Protein AF-A0A9C7PSS2-F1 (afdb_monomer)

Sequence (175 aa):
MEPSKLKVEELRKELRSRNLDTSGLKQVLVERLESALVEERKRDNVRVVHPDTSEFIDFHKQKDPQGENKVGDSIGRLPTEEELEALEEKRRKRAERFGVPYVPSKEFLEQKKLSRARRFGEELSEEPEESSKIEEKKRRRAERFGLSSKSLPDKVNKQVSQINQTLQTAKSLQK

Radius of gyration: 30.63 Å; Cα contacts (8 Å, |Δi|>4): 49; chains: 1; bounding box: 58×48×87 Å

Structure (mmCIF, N/CA/C/O backbone):
data_AF-A0A9C7PSS2-F1
#
_entry.id   AF-A0A9C7PSS2-F1
#
loop_
_atom_site.group_PDB
_atom_site.id
_atom_site.type_symbol
_atom_site.label_atom_id
_atom_site.label_alt_id
_atom_site.label_comp_id
_atom_site.label_asym_id
_atom_site.label_entity_id
_atom_site.label_seq_id
_atom_site.pdbx_PDB_ins_code
_atom_site.Cartn_x
_atom_site.Cartn_y
_atom_site.Cartn_z
_atom_site.occupancy
_atom_site.B_iso_or_equiv
_atom_site.auth_seq_id
_atom_site.auth_comp_id
_atom_site.auth_asym_id
_atom_site.auth_atom_id
_atom_site.pdbx_PDB_model_num
ATOM 1 N N . MET A 1 1 ? 9.833 -5.999 -34.347 1.00 78.94 1 MET A N 1
ATOM 2 C CA . MET A 1 1 ? 8.512 -5.416 -34.023 1.00 78.94 1 MET A CA 1
ATOM 3 C C . MET A 1 1 ? 8.730 -4.201 -33.139 1.00 78.94 1 MET A C 1
ATOM 5 O O . MET A 1 1 ? 9.547 -4.293 -32.233 1.00 78.94 1 MET A O 1
ATOM 9 N N . GLU A 1 2 ? 8.051 -3.088 -33.415 1.00 91.69 2 GLU A N 1
ATOM 10 C CA . GLU A 1 2 ? 8.115 -1.863 -32.602 1.00 91.69 2 GLU A CA 1
ATOM 11 C C . GLU A 1 2 ? 6.843 -1.738 -31.745 1.00 91.69 2 GLU A C 1
ATOM 13 O O . GLU A 1 2 ? 5.767 -1.493 -32.299 1.00 91.69 2 GLU A O 1
ATOM 18 N N . PRO A 1 3 ? 6.925 -1.908 -30.412 1.00 93.31 3 PRO A N 1
ATOM 19 C CA . PRO A 1 3 ? 5.751 -1.913 -29.533 1.00 93.31 3 PRO A CA 1
ATOM 20 C C . PRO A 1 3 ? 4.967 -0.596 -29.530 1.00 93.31 3 PRO A C 1
ATOM 22 O O . PRO A 1 3 ? 3.743 -0.602 -29.423 1.00 93.31 3 PRO A O 1
ATOM 25 N N . SER A 1 4 ? 5.638 0.538 -29.729 1.00 94.25 4 SER A N 1
ATOM 26 C CA . SER A 1 4 ? 5.017 1.870 -29.766 1.00 94.25 4 SER A CA 1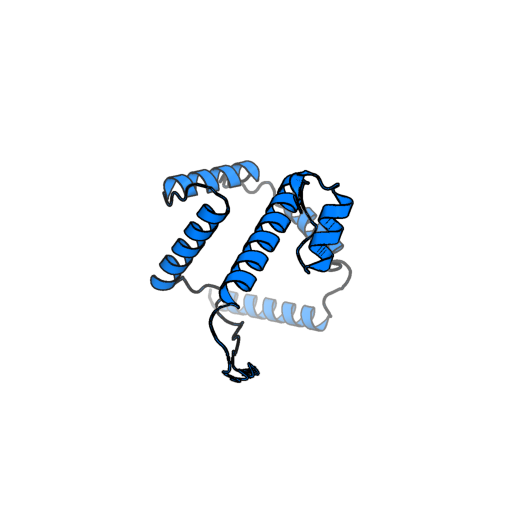
ATOM 27 C C . SER A 1 4 ? 3.932 2.034 -30.846 1.00 94.25 4 SER A C 1
ATOM 29 O O . SER A 1 4 ? 2.970 2.787 -30.649 1.00 94.25 4 SER A O 1
ATOM 31 N N . LYS A 1 5 ? 4.039 1.295 -31.959 1.00 96.25 5 LYS A N 1
ATOM 32 C CA . LYS A 1 5 ? 3.110 1.349 -33.102 1.00 96.25 5 LYS A CA 1
ATOM 33 C C . LYS A 1 5 ? 1.878 0.450 -32.944 1.00 96.25 5 LYS A C 1
ATOM 35 O O . LYS A 1 5 ? 0.911 0.628 -33.680 1.00 96.25 5 LYS A O 1
ATOM 40 N N . LEU A 1 6 ? 1.880 -0.471 -31.979 1.00 94.88 6 LEU A N 1
ATOM 41 C CA . LEU A 1 6 ? 0.790 -1.426 -31.769 1.00 94.88 6 LEU A CA 1
ATOM 42 C C . LEU A 1 6 ? -0.413 -0.789 -31.053 1.00 94.88 6 LEU A C 1
ATOM 44 O O . LEU A 1 6 ? -0.292 0.148 -30.244 1.00 94.88 6 LEU A O 1
ATOM 48 N N . LYS A 1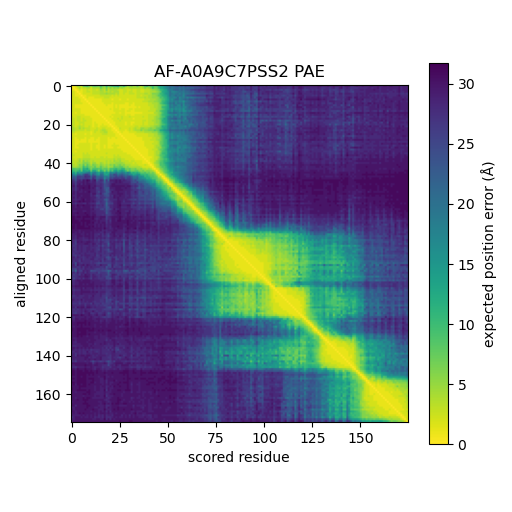 7 ? -1.608 -1.317 -31.336 1.00 96.81 7 LYS A N 1
ATOM 49 C CA . LYS A 1 7 ? -2.828 -0.977 -30.583 1.00 96.81 7 LYS A CA 1
ATOM 50 C C . LYS A 1 7 ? -2.799 -1.631 -29.201 1.00 96.81 7 LYS A C 1
ATOM 52 O O . LYS A 1 7 ? -2.119 -2.624 -28.976 1.00 96.81 7 LYS A O 1
ATOM 57 N N . VAL A 1 8 ? -3.574 -1.095 -28.255 1.00 96.75 8 VAL A N 1
ATOM 58 C CA . VAL A 1 8 ? -3.629 -1.616 -26.872 1.00 96.75 8 VAL A CA 1
ATOM 59 C C . VAL A 1 8 ? -4.020 -3.097 -26.833 1.00 96.75 8 VAL A C 1
ATOM 61 O O . VAL A 1 8 ? -3.481 -3.854 -26.031 1.00 96.75 8 VAL A O 1
ATOM 64 N N . GLU A 1 9 ? -4.923 -3.528 -27.709 1.00 97.06 9 GLU A N 1
ATOM 65 C CA . GLU A 1 9 ? -5.333 -4.933 -27.808 1.00 97.06 9 GLU A CA 1
ATOM 66 C C . GLU A 1 9 ? -4.191 -5.841 -28.277 1.00 97.06 9 GLU A C 1
ATOM 68 O O . GLU A 1 9 ? -3.961 -6.893 -27.683 1.00 97.06 9 GLU A O 1
ATOM 73 N N . GLU A 1 10 ? -3.430 -5.404 -29.282 1.00 97.25 10 GLU A N 1
ATOM 74 C CA . GLU A 1 10 ? -2.252 -6.109 -29.800 1.00 97.25 10 GLU A CA 1
ATOM 75 C C . GLU A 1 10 ? -1.142 -6.168 -28.748 1.00 97.25 10 GLU A C 1
ATOM 77 O O . GLU A 1 10 ? -0.583 -7.233 -28.504 1.00 97.25 10 GLU A O 1
ATOM 82 N N . LEU A 1 11 ? -0.891 -5.061 -28.041 1.00 97.81 11 LEU A N 1
ATOM 83 C CA . LEU A 1 11 ? 0.049 -5.014 -26.918 1.00 97.81 11 LEU A CA 1
ATOM 84 C C . LEU A 1 11 ? -0.323 -6.027 -25.832 1.00 97.81 11 LEU A C 1
ATOM 86 O O . LEU A 1 11 ? 0.525 -6.785 -25.368 1.00 97.81 11 LEU A O 1
ATOM 90 N N . ARG A 1 12 ? -1.602 -6.091 -25.443 1.00 97.88 12 ARG A N 1
ATOM 91 C CA . ARG A 1 12 ? -2.077 -7.075 -24.459 1.00 97.88 12 ARG A CA 1
ATOM 92 C C . ARG A 1 12 ? -1.974 -8.506 -24.977 1.00 97.88 12 ARG A C 1
ATOM 94 O O . ARG A 1 12 ? -1.671 -9.399 -24.191 1.00 97.88 12 ARG A O 1
ATOM 101 N N . LYS A 1 13 ? -2.223 -8.735 -26.267 1.00 97.88 13 LYS A N 1
ATOM 102 C CA . LYS A 1 13 ? -2.064 -10.050 -26.898 1.00 97.88 13 LYS A CA 1
ATOM 103 C C . LYS A 1 13 ? -0.607 -10.512 -26.829 1.00 97.88 13 LYS A C 1
ATOM 105 O O . LYS A 1 13 ? -0.356 -11.603 -26.335 1.00 97.88 13 LYS A O 1
ATOM 110 N N . GLU A 1 14 ? 0.337 -9.664 -27.231 1.00 96.50 14 GLU A N 1
ATOM 111 C CA . GLU A 1 14 ? 1.777 -9.959 -27.197 1.00 96.50 14 GLU A CA 1
ATOM 112 C C . GLU A 1 14 ? 2.307 -10.184 -25.773 1.00 96.50 14 GLU A C 1
ATOM 114 O O . GLU A 1 14 ? 3.142 -11.064 -25.554 1.00 96.50 14 GLU A O 1
ATOM 119 N N . LEU A 1 15 ? 1.799 -9.425 -24.797 1.00 97.50 15 LEU A N 1
ATOM 120 C CA . LEU A 1 15 ? 2.126 -9.610 -23.382 1.00 97.50 15 LEU A CA 1
ATOM 121 C C . LEU A 1 15 ? 1.544 -10.921 -22.827 1.00 97.50 15 LEU A C 1
ATOM 123 O O . LEU A 1 15 ? 2.264 -11.648 -22.149 1.00 97.50 15 LEU A O 1
ATOM 127 N N . ARG A 1 16 ? 0.296 -11.286 -23.168 1.00 97.56 16 ARG A N 1
ATOM 128 C CA . ARG A 1 16 ? -0.299 -12.588 -22.786 1.00 97.56 16 ARG A CA 1
ATOM 129 C C . ARG A 1 16 ? 0.473 -13.760 -23.364 1.00 97.56 16 ARG A C 1
ATOM 131 O O . ARG A 1 16 ? 0.753 -14.698 -22.629 1.00 97.56 16 ARG A O 1
ATOM 138 N N . SER A 1 17 ? 0.849 -13.691 -24.640 1.00 96.19 17 SER A N 1
ATOM 139 C CA . SER A 1 17 ? 1.647 -14.737 -25.293 1.00 96.19 17 SER A CA 1
ATOM 140 C C . SER A 1 17 ? 2.992 -14.966 -24.597 1.00 96.19 17 SER A C 1
ATOM 142 O O . SER A 1 17 ? 3.516 -16.074 -24.627 1.00 96.19 17 SER A O 1
ATOM 144 N N . ARG A 1 18 ? 3.535 -13.932 -23.939 1.00 95.12 18 ARG A N 1
ATOM 145 C CA . ARG A 1 18 ? 4.782 -13.982 -23.159 1.00 95.12 18 ARG A CA 1
ATOM 146 C C . ARG A 1 18 ? 4.569 -14.201 -21.659 1.00 95.12 18 ARG A C 1
ATOM 148 O O . ARG A 1 18 ? 5.529 -14.124 -20.900 1.00 95.12 18 ARG A O 1
ATOM 155 N N . ASN A 1 19 ? 3.335 -14.465 -21.223 1.00 96.75 19 ASN A N 1
ATOM 156 C CA . ASN A 1 19 ? 2.958 -14.604 -19.812 1.00 96.75 19 ASN A CA 1
ATOM 157 C C . ASN A 1 19 ? 3.315 -13.378 -18.947 1.00 96.75 19 ASN A C 1
ATOM 159 O O . ASN A 1 19 ? 3.653 -13.500 -17.771 1.00 96.75 19 ASN A O 1
ATOM 163 N N . LEU A 1 20 ? 3.238 -12.182 -19.531 1.00 96.12 20 LEU A N 1
ATOM 164 C CA . LEU A 1 20 ? 3.458 -10.908 -18.856 1.00 96.12 20 LEU A CA 1
ATOM 165 C C . LEU A 1 20 ? 2.122 -10.259 -18.484 1.00 96.12 20 LEU A C 1
ATOM 167 O O . LEU A 1 20 ? 1.100 -10.462 -19.144 1.00 96.12 20 LEU A O 1
ATOM 171 N N . ASP A 1 21 ? 2.132 -9.439 -17.433 1.00 97.31 21 ASP A N 1
ATOM 172 C CA . ASP A 1 21 ? 0.937 -8.716 -17.001 1.00 97.31 21 ASP A CA 1
ATOM 173 C C . ASP A 1 21 ? 0.383 -7.823 -18.133 1.00 97.31 21 ASP A C 1
ATOM 175 O O . ASP A 1 21 ? 1.133 -7.186 -18.877 1.00 97.31 21 ASP A O 1
ATOM 179 N N . THR A 1 22 ? -0.946 -7.759 -18.255 1.00 97.06 22 THR A N 1
ATOM 180 C CA . THR A 1 22 ? -1.670 -6.943 -19.253 1.00 97.06 22 THR A CA 1
ATOM 181 C C . THR A 1 22 ? -2.386 -5.736 -18.664 1.00 97.06 22 THR A C 1
ATOM 183 O O . THR A 1 22 ? -3.070 -5.000 -19.389 1.00 97.06 22 THR A O 1
ATOM 186 N N . SER A 1 23 ? -2.233 -5.519 -17.358 1.00 95.75 23 SER A N 1
ATOM 187 C CA . SER A 1 23 ? -2.759 -4.349 -16.673 1.00 95.75 23 SER A CA 1
ATOM 188 C C . SER A 1 23 ? -1.876 -3.112 -16.906 1.00 95.75 23 SER A C 1
ATOM 190 O O . SER A 1 23 ? -0.662 -3.218 -17.129 1.00 95.75 23 SER A O 1
ATOM 192 N N . GLY A 1 24 ? -2.503 -1.931 -16.881 1.00 95.06 24 GLY A N 1
ATOM 193 C CA . GLY A 1 24 ? -1.834 -0.634 -17.009 1.00 95.06 24 GLY A CA 1
ATOM 194 C C . GLY A 1 24 ? -2.250 0.203 -18.225 1.00 95.06 24 GLY A C 1
ATOM 195 O O . GLY A 1 24 ? -3.063 -0.208 -19.057 1.00 95.06 24 GLY A O 1
ATOM 196 N N . LEU A 1 25 ? -1.682 1.413 -18.290 1.00 96.88 25 LEU A N 1
ATOM 197 C CA . LEU A 1 25 ? -1.813 2.353 -19.410 1.00 96.88 25 LEU A CA 1
ATOM 198 C C . LEU A 1 25 ? -1.028 1.859 -20.636 1.00 96.88 25 LEU A C 1
ATOM 200 O O . LEU A 1 25 ? -0.088 1.080 -20.495 1.00 96.88 25 LEU A O 1
ATOM 204 N N . LYS A 1 26 ? -1.355 2.361 -21.839 1.00 96.44 26 LYS A N 1
ATOM 205 C CA . LYS A 1 26 ? -0.681 1.966 -23.096 1.00 96.44 26 LYS A CA 1
ATOM 206 C C . LYS A 1 26 ? 0.848 2.056 -22.993 1.00 96.44 26 LYS A C 1
ATOM 208 O O . LYS A 1 26 ? 1.523 1.133 -23.421 1.00 96.44 26 LYS A O 1
ATOM 213 N N . GLN A 1 27 ? 1.375 3.124 -22.393 1.00 96.75 27 GLN A N 1
ATOM 214 C CA . GLN A 1 27 ? 2.819 3.320 -22.211 1.00 96.75 27 GLN A CA 1
ATOM 215 C C . GLN A 1 27 ? 3.461 2.213 -21.366 1.00 96.75 27 GLN A C 1
ATOM 217 O O . GLN A 1 27 ? 4.481 1.666 -21.761 1.00 96.75 27 GLN A O 1
ATOM 222 N N . VAL A 1 28 ? 2.809 1.811 -20.272 1.00 97.50 28 VAL A N 1
ATOM 223 C CA . VAL A 1 28 ? 3.283 0.722 -19.402 1.00 97.50 28 VAL A CA 1
ATOM 224 C C . VAL A 1 28 ? 3.307 -0.612 -20.156 1.00 97.50 28 VAL A C 1
ATOM 226 O O . VAL A 1 28 ? 4.220 -1.413 -19.981 1.00 97.50 28 VAL A O 1
ATOM 229 N N . LEU A 1 29 ? 2.317 -0.859 -21.021 1.00 97.62 29 LEU A N 1
ATOM 230 C CA . LEU A 1 29 ? 2.280 -2.064 -21.857 1.00 97.62 29 LEU A CA 1
ATOM 231 C C . LEU A 1 29 ? 3.388 -2.062 -22.921 1.00 97.62 29 LEU A C 1
ATOM 233 O O . LEU A 1 29 ? 3.989 -3.105 -23.171 1.00 97.62 29 LEU A O 1
ATOM 237 N N . VAL A 1 30 ? 3.657 -0.901 -23.526 1.00 97.75 30 VAL A N 1
ATOM 238 C CA . VAL A 1 30 ? 4.744 -0.699 -24.497 1.00 97.75 30 VAL A CA 1
ATOM 239 C C . VAL A 1 30 ? 6.095 -0.973 -23.840 1.00 97.75 30 VAL A C 1
ATOM 241 O O . VAL A 1 30 ? 6.807 -1.856 -24.302 1.00 97.75 30 VAL A O 1
ATOM 244 N N . GLU A 1 31 ? 6.405 -0.310 -22.726 1.00 97.31 31 GLU A N 1
ATOM 245 C CA . GLU A 1 31 ? 7.677 -0.459 -22.003 1.00 97.31 31 GLU A CA 1
ATOM 246 C C . GLU A 1 31 ? 7.916 -1.906 -21.542 1.00 97.31 31 GLU A C 1
ATOM 248 O O . GLU A 1 31 ? 9.013 -2.454 -21.687 1.00 97.31 31 GLU A O 1
ATOM 253 N N . ARG A 1 32 ? 6.865 -2.565 -21.035 1.00 97.56 32 ARG A N 1
ATOM 254 C CA . ARG A 1 32 ? 6.925 -3.969 -20.612 1.00 97.56 32 ARG A CA 1
ATOM 255 C C . ARG A 1 32 ? 7.240 -4.902 -21.783 1.00 97.56 32 ARG A C 1
ATOM 257 O O . ARG A 1 32 ? 8.056 -5.809 -21.631 1.00 97.56 32 ARG A O 1
ATOM 264 N N . LEU A 1 33 ? 6.614 -4.683 -22.943 1.00 96.69 33 LEU A N 1
ATOM 265 C CA . LEU A 1 33 ? 6.876 -5.477 -24.144 1.00 96.69 33 LEU A CA 1
ATOM 266 C C . LEU A 1 33 ? 8.264 -5.178 -24.729 1.00 96.69 33 LEU A C 1
ATOM 268 O O . LEU A 1 33 ? 8.961 -6.101 -25.136 1.00 96.69 33 LEU A O 1
ATOM 272 N N . GLU A 1 34 ? 8.699 -3.918 -24.732 1.00 96.00 34 GLU A N 1
ATOM 273 C CA . GLU A 1 34 ? 10.044 -3.520 -25.172 1.00 96.00 34 GLU A CA 1
ATOM 274 C C . GLU 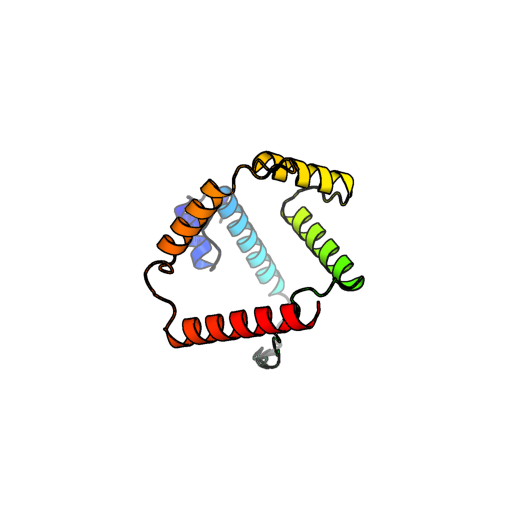A 1 34 ? 11.127 -4.180 -2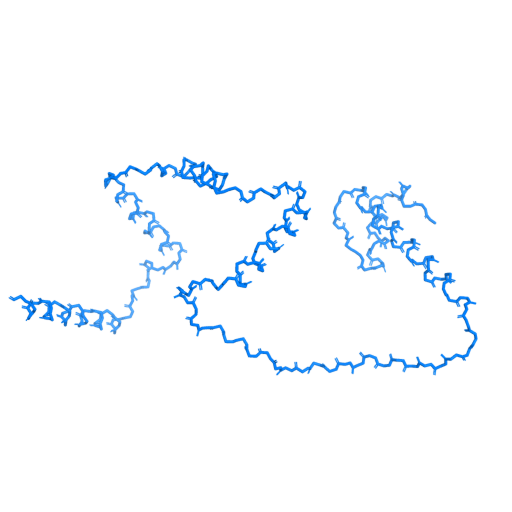4.326 1.00 96.00 34 GLU A C 1
ATOM 276 O O . GLU A 1 34 ? 12.043 -4.790 -24.877 1.00 96.00 34 GLU A O 1
ATOM 281 N N . SER A 1 35 ? 10.976 -4.135 -23.001 1.00 95.25 35 SER A N 1
ATOM 282 C CA . SER A 1 35 ? 11.889 -4.794 -22.066 1.00 95.25 35 SER A CA 1
ATOM 283 C C . SER A 1 35 ? 11.978 -6.294 -22.351 1.00 95.25 35 SER A C 1
ATOM 285 O O . SER A 1 35 ? 13.074 -6.838 -22.462 1.00 95.25 35 SER A O 1
ATOM 287 N N . ALA A 1 36 ? 10.839 -6.960 -22.568 1.00 94.94 36 ALA A N 1
ATOM 288 C CA . ALA A 1 36 ? 10.811 -8.380 -22.909 1.00 94.94 36 ALA A CA 1
ATOM 289 C C . ALA A 1 36 ? 11.539 -8.692 -24.231 1.00 94.94 36 ALA A C 1
ATOM 291 O O . ALA A 1 36 ? 12.352 -9.612 -24.276 1.00 94.94 36 ALA A O 1
ATOM 292 N N . LEU A 1 37 ? 11.319 -7.894 -25.282 1.00 93.44 37 LEU A N 1
ATOM 293 C CA . LEU A 1 37 ? 11.973 -8.059 -26.589 1.00 93.44 37 LEU A CA 1
ATOM 294 C C . LEU A 1 37 ? 13.480 -7.753 -26.558 1.00 93.44 37 LEU A C 1
ATOM 296 O O . LEU A 1 37 ? 14.245 -8.273 -27.375 1.00 93.44 37 LEU A O 1
ATOM 300 N N . VAL A 1 38 ? 13.922 -6.855 -25.675 1.00 92.56 38 VAL A N 1
ATOM 301 C CA . VAL A 1 38 ? 15.349 -6.581 -25.451 1.00 92.56 38 VAL A CA 1
ATOM 302 C C . VAL A 1 38 ? 16.004 -7.763 -24.742 1.00 92.56 38 VAL A C 1
ATOM 304 O O . VAL A 1 38 ? 17.067 -8.205 -25.170 1.00 92.56 38 VAL A O 1
ATOM 307 N N . GLU A 1 39 ? 15.364 -8.311 -23.710 1.00 89.62 39 GLU A N 1
ATOM 308 C CA . GLU A 1 39 ? 15.876 -9.483 -22.996 1.00 89.62 39 GLU A CA 1
ATOM 309 C C . GLU A 1 39 ? 15.883 -10.749 -23.867 1.00 89.62 39 GLU A C 1
ATOM 311 O O . GLU A 1 39 ? 16.840 -11.517 -23.810 1.00 89.62 39 GLU A O 1
ATOM 316 N N . GLU A 1 40 ? 14.880 -10.951 -24.728 1.00 87.75 40 GLU A N 1
ATOM 317 C CA . GLU A 1 40 ? 14.886 -12.014 -25.749 1.00 87.75 40 GLU A CA 1
ATOM 318 C C . GLU A 1 40 ? 16.097 -11.874 -26.687 1.00 87.75 40 GLU A C 1
ATOM 320 O O . GLU A 1 40 ? 16.895 -12.803 -26.801 1.00 87.75 40 GLU A O 1
ATOM 325 N N . ARG A 1 41 ? 16.334 -10.678 -27.248 1.00 85.69 41 ARG A N 1
ATOM 326 C CA . ARG A 1 41 ? 17.509 -10.422 -28.104 1.00 85.69 41 ARG A CA 1
ATOM 327 C C . ARG A 1 41 ? 18.843 -10.624 -27.385 1.00 85.69 41 ARG A C 1
ATOM 329 O O . ARG A 1 41 ? 19.798 -11.100 -27.993 1.00 85.69 41 ARG A O 1
ATOM 336 N N . LYS A 1 42 ? 18.933 -10.275 -26.098 1.00 84.94 42 LYS A N 1
ATOM 337 C CA . LYS A 1 42 ? 20.138 -10.530 -25.290 1.00 84.94 42 LYS A CA 1
ATOM 338 C C . LYS A 1 42 ? 20.378 -12.026 -25.090 1.00 84.94 42 LYS A C 1
ATOM 340 O O . LYS A 1 42 ? 21.516 -12.462 -25.213 1.00 84.94 42 LYS A O 1
ATOM 345 N N . ARG A 1 43 ? 19.330 -12.812 -24.819 1.00 76.50 43 ARG A N 1
ATOM 346 C CA . ARG A 1 43 ? 19.433 -14.277 -24.672 1.00 76.50 43 ARG A CA 1
ATOM 347 C C . ARG A 1 43 ? 19.852 -14.953 -25.974 1.00 76.50 43 ARG A C 1
ATOM 349 O O . ARG A 1 43 ? 20.692 -15.849 -25.939 1.00 76.50 43 ARG A O 1
ATOM 356 N N . ASP A 1 44 ? 19.325 -14.491 -27.102 1.00 69.31 44 ASP A N 1
ATOM 357 C CA . ASP A 1 44 ? 19.679 -15.030 -28.417 1.00 69.31 44 ASP A CA 1
ATOM 358 C C . ASP A 1 44 ? 21.129 -14.690 -28.802 1.00 69.31 44 ASP A C 1
ATOM 360 O O . ASP A 1 44 ? 21.830 -15.534 -29.355 1.00 69.31 44 ASP A O 1
ATOM 364 N N . ASN A 1 45 ? 21.633 -13.515 -28.406 1.00 59.88 45 ASN A N 1
ATOM 365 C CA . ASN A 1 45 ? 23.043 -13.145 -28.588 1.00 59.88 45 ASN A CA 1
ATOM 366 C C . ASN A 1 45 ? 24.021 -13.941 -27.702 1.00 59.88 45 ASN A C 1
ATOM 368 O O . ASN A 1 45 ? 25.186 -14.082 -28.065 1.00 59.88 45 ASN A O 1
ATOM 372 N N . VAL A 1 46 ? 23.581 -14.480 -26.560 1.00 54.97 46 VAL A N 1
ATOM 373 C CA . VAL A 1 46 ? 24.412 -15.346 -25.695 1.00 54.97 46 VAL A CA 1
ATOM 374 C C . VAL A 1 46 ? 24.446 -16.794 -26.211 1.00 54.97 46 VAL A C 1
ATOM 376 O O . VAL A 1 46 ? 25.401 -17.521 -25.953 1.00 54.97 46 VAL A O 1
ATOM 379 N N . ARG A 1 47 ? 23.463 -17.212 -27.018 1.00 52.62 47 ARG A N 1
ATOM 380 C CA . ARG A 1 47 ? 23.365 -18.572 -27.578 1.00 52.62 47 ARG A CA 1
ATOM 381 C C . ARG A 1 47 ? 24.370 -18.904 -28.694 1.00 52.62 47 ARG A C 1
ATOM 383 O O . ARG A 1 47 ? 24.403 -20.049 -29.131 1.00 52.62 47 ARG A O 1
ATOM 390 N N . VAL A 1 48 ? 25.181 -17.946 -29.154 1.00 48.78 48 VAL A N 1
ATOM 391 C CA . VAL A 1 48 ? 26.141 -18.137 -30.267 1.00 48.78 48 VAL A CA 1
ATOM 392 C C . VAL A 1 48 ? 27.547 -18.550 -29.787 1.00 48.78 48 VAL A C 1
ATOM 394 O O . VAL A 1 48 ? 28.420 -18.830 -30.602 1.00 48.78 48 VAL A O 1
ATOM 397 N N . VAL A 1 49 ? 27.779 -18.684 -28.476 1.00 49.28 49 VAL A N 1
ATOM 398 C CA . VAL A 1 49 ? 29.050 -19.194 -27.931 1.00 49.28 49 VAL A CA 1
ATOM 399 C C . VAL A 1 49 ? 28.801 -20.463 -27.114 1.00 49.28 49 VAL A C 1
ATOM 401 O O . VAL A 1 49 ? 28.681 -20.392 -25.899 1.00 49.28 49 VAL A O 1
ATOM 404 N N . HIS A 1 50 ? 28.637 -21.605 -27.793 1.00 42.59 50 HIS A N 1
ATOM 405 C CA . HIS A 1 50 ? 29.493 -22.806 -27.686 1.00 42.59 50 HIS A CA 1
ATOM 406 C C . HIS A 1 50 ? 28.802 -24.032 -28.336 1.00 42.59 50 HIS A C 1
ATOM 408 O O . HIS A 1 50 ? 27.626 -24.277 -28.055 1.00 42.59 50 HIS A O 1
ATOM 414 N N . PRO A 1 51 ? 29.500 -24.822 -29.177 1.00 54.50 51 PRO A N 1
ATOM 415 C CA . PRO A 1 51 ? 29.053 -26.151 -29.587 1.00 54.50 51 PRO A CA 1
ATOM 416 C C . PRO A 1 51 ? 29.327 -27.161 -28.457 1.00 54.50 51 PRO A C 1
ATOM 418 O O . PRO A 1 51 ? 30.351 -27.065 -27.783 1.00 54.50 51 PRO A O 1
ATOM 421 N N . ASP A 1 52 ? 28.415 -28.113 -28.263 1.00 52.12 52 ASP A N 1
ATOM 422 C CA . ASP A 1 52 ? 28.569 -29.309 -27.419 1.00 52.12 52 ASP A CA 1
ATOM 423 C C . ASP A 1 52 ? 29.036 -29.103 -25.967 1.00 52.12 52 ASP A C 1
ATOM 425 O O . ASP A 1 52 ? 30.163 -29.412 -25.591 1.00 52.12 52 ASP A O 1
ATOM 429 N N . THR A 1 53 ? 28.102 -28.727 -25.095 1.00 51.50 53 THR A N 1
ATOM 430 C CA . THR A 1 53 ? 28.070 -29.277 -23.733 1.00 51.50 53 THR A CA 1
ATOM 431 C C . THR A 1 53 ? 26.627 -29.569 -23.351 1.00 51.50 53 THR A C 1
ATOM 433 O O . THR A 1 53 ? 25.856 -28.717 -22.913 1.00 51.50 53 THR A O 1
ATOM 436 N N . SER A 1 54 ? 26.254 -30.827 -23.550 1.00 54.62 54 SER A N 1
ATOM 437 C CA . SER A 1 54 ? 25.125 -31.474 -22.903 1.00 54.62 54 SER A CA 1
ATOM 438 C C . SER A 1 54 ? 25.354 -31.529 -21.386 1.00 54.62 54 SER A C 1
ATOM 440 O O . SER A 1 54 ? 25.738 -32.565 -20.854 1.00 54.62 54 SER A O 1
ATOM 442 N N . GLU A 1 55 ? 25.113 -30.424 -20.682 1.00 42.81 55 GLU A N 1
ATOM 443 C CA . GLU A 1 55 ? 24.892 -30.441 -19.235 1.00 42.81 55 GLU A CA 1
ATOM 444 C C . GLU A 1 55 ? 23.441 -30.069 -18.938 1.00 42.81 55 GLU A C 1
ATOM 446 O O . GLU A 1 55 ? 23.028 -28.917 -18.803 1.00 42.81 55 GLU A O 1
ATOM 451 N N . PHE A 1 56 ? 22.653 -31.136 -18.892 1.00 50.59 56 PHE A N 1
ATOM 452 C CA . PHE A 1 56 ? 21.333 -31.224 -18.303 1.00 50.59 56 PHE A CA 1
ATOM 453 C C . PHE A 1 56 ? 21.412 -30.828 -16.820 1.00 50.59 56 PHE A C 1
ATOM 455 O O . PHE A 1 56 ? 21.744 -31.649 -15.968 1.00 50.59 56 PHE A O 1
ATOM 462 N N . ILE A 1 57 ? 21.126 -29.563 -16.500 1.00 44.53 57 ILE A N 1
ATOM 463 C CA . ILE A 1 57 ? 20.909 -29.136 -15.113 1.00 44.53 57 ILE A CA 1
ATOM 464 C C . ILE A 1 57 ? 19.429 -29.346 -14.776 1.00 44.53 57 ILE A C 1
ATOM 466 O O . ILE A 1 57 ? 18.578 -28.488 -15.017 1.00 44.53 57 ILE A O 1
ATOM 470 N N . ASP A 1 58 ? 19.129 -30.529 -14.246 1.00 47.84 58 ASP A N 1
ATOM 471 C CA . ASP A 1 58 ? 17.845 -30.886 -13.645 1.00 47.84 58 ASP A CA 1
ATOM 472 C C . ASP A 1 58 ? 17.669 -30.121 -12.328 1.00 47.84 58 ASP A C 1
ATOM 474 O O . ASP A 1 58 ? 18.192 -30.502 -11.280 1.00 47.84 58 ASP A O 1
ATOM 478 N N . PHE A 1 59 ? 16.960 -28.993 -12.366 1.00 40.81 59 PHE A N 1
ATOM 479 C CA . PHE A 1 59 ? 16.655 -28.219 -11.163 1.00 40.81 59 PHE A CA 1
ATOM 480 C C . PHE A 1 59 ? 15.367 -28.722 -10.490 1.00 40.81 59 PHE A C 1
ATOM 482 O O . PHE A 1 59 ? 14.447 -27.956 -10.209 1.00 40.81 59 PHE A O 1
ATOM 489 N N . HIS A 1 60 ? 15.306 -30.021 -10.188 1.00 48.50 60 HIS A N 1
ATOM 490 C CA . HIS A 1 60 ? 14.429 -30.554 -9.144 1.00 48.50 60 HIS A CA 1
ATOM 491 C C . HIS A 1 60 ? 15.117 -30.403 -7.783 1.00 48.50 60 HIS A C 1
ATOM 493 O O . HIS A 1 60 ? 15.634 -31.364 -7.216 1.00 48.50 60 HIS A O 1
ATOM 499 N N . LYS A 1 61 ? 15.114 -29.187 -7.220 1.00 48.25 61 LYS A N 1
ATOM 500 C CA . LYS A 1 61 ? 15.507 -28.988 -5.818 1.00 48.25 61 LYS A CA 1
ATOM 501 C C . LYS A 1 61 ? 14.275 -28.939 -4.916 1.00 48.25 61 LYS A C 1
ATOM 503 O O . LYS A 1 61 ? 13.591 -27.928 -4.797 1.00 48.25 61 LYS A O 1
ATOM 508 N N . GLN A 1 62 ? 14.001 -30.119 -4.369 1.00 48.56 62 GLN A N 1
ATOM 509 C CA . GLN A 1 62 ? 13.343 -30.454 -3.105 1.00 48.56 62 GLN A CA 1
ATOM 510 C C . GLN A 1 62 ? 12.787 -29.275 -2.282 1.00 48.56 62 GLN A C 1
ATOM 512 O O . GLN A 1 62 ? 13.515 -28.428 -1.769 1.00 48.56 62 GLN A O 1
ATOM 517 N N . LYS A 1 63 ? 11.462 -29.297 -2.092 1.00 45.69 63 LYS A N 1
ATOM 518 C CA . LYS A 1 63 ? 10.790 -28.689 -0.941 1.00 45.69 63 LYS A CA 1
ATOM 519 C C . LYS A 1 63 ? 11.187 -29.480 0.307 1.00 45.69 63 LYS A C 1
ATOM 521 O O . LYS A 1 63 ? 10.660 -30.570 0.511 1.00 45.69 63 LYS A O 1
ATOM 526 N N . ASP A 1 64 ? 12.019 -28.899 1.157 1.00 43.00 64 ASP A N 1
ATOM 527 C CA . ASP A 1 64 ? 12.065 -29.285 2.566 1.00 43.00 64 ASP A CA 1
ATOM 528 C C . ASP A 1 64 ? 10.945 -28.540 3.318 1.00 43.00 64 ASP A C 1
ATOM 530 O O . ASP A 1 64 ? 10.897 -27.305 3.281 1.00 43.00 64 ASP A O 1
ATOM 534 N N . PRO A 1 65 ? 10.011 -29.237 3.992 1.00 51.06 65 PRO A N 1
ATOM 535 C CA . PRO A 1 65 ? 9.020 -28.618 4.854 1.00 51.06 65 PRO A CA 1
ATOM 536 C C . PRO A 1 65 ? 9.550 -28.622 6.291 1.00 51.06 65 PRO A C 1
ATOM 538 O O . PRO A 1 65 ? 9.182 -29.475 7.089 1.00 51.06 65 PRO A O 1
ATOM 541 N N . GLN A 1 66 ? 10.425 -27.680 6.633 1.00 43.09 66 GLN A N 1
ATOM 542 C CA . GLN A 1 66 ? 10.816 -27.432 8.025 1.00 43.09 66 GLN A CA 1
ATOM 543 C C . GLN A 1 66 ? 10.931 -25.923 8.242 1.00 43.09 66 GLN A C 1
ATOM 545 O O . GLN A 1 66 ? 11.994 -25.317 8.164 1.00 43.09 66 GLN A O 1
ATOM 550 N N . GLY A 1 67 ? 9.775 -25.306 8.454 1.00 40.38 67 GLY A N 1
ATOM 551 C CA . GLY A 1 67 ? 9.636 -23.927 8.893 1.00 40.38 67 GLY A CA 1
ATOM 552 C C . GLY A 1 67 ? 8.493 -23.889 9.886 1.00 40.38 67 GLY A C 1
ATOM 553 O O . GLY A 1 67 ? 7.366 -23.544 9.529 1.00 40.38 67 GLY A O 1
ATOM 554 N N . GLU A 1 68 ? 8.771 -24.332 11.110 1.00 39.28 68 GLU A N 1
ATOM 555 C CA . GLU A 1 68 ? 7.869 -24.203 12.247 1.00 39.28 68 GLU A CA 1
ATOM 556 C C . GLU A 1 68 ? 7.578 -22.717 12.483 1.00 39.28 68 GLU A C 1
ATOM 558 O O . GLU A 1 68 ? 8.288 -22.011 13.196 1.00 39.28 68 GLU A O 1
ATOM 563 N N . ASN A 1 69 ? 6.515 -22.213 11.861 1.00 46.03 69 ASN A N 1
ATOM 564 C CA . ASN A 1 69 ? 5.939 -20.933 12.227 1.00 46.03 69 ASN A CA 1
ATOM 565 C C . ASN A 1 69 ? 5.262 -21.109 13.589 1.00 46.03 69 ASN A C 1
ATOM 567 O O . ASN A 1 69 ? 4.071 -21.412 13.669 1.00 46.03 69 ASN A O 1
ATOM 571 N N . LYS A 1 70 ? 6.021 -20.905 14.670 1.00 49.97 70 LYS A N 1
ATOM 572 C CA . LYS A 1 70 ? 5.463 -20.648 16.002 1.00 49.97 70 LYS A CA 1
ATOM 573 C C . LYS A 1 70 ? 4.811 -19.264 16.005 1.00 49.97 70 LYS A C 1
ATOM 575 O O . LYS A 1 70 ? 5.362 -18.287 16.498 1.00 49.97 70 LYS A O 1
ATOM 580 N N . VAL A 1 71 ? 3.626 -19.173 15.412 1.00 48.53 71 VAL A N 1
ATOM 581 C CA . VAL A 1 71 ? 2.707 -18.046 15.595 1.00 48.53 71 VAL A CA 1
ATOM 582 C C . VAL A 1 71 ? 1.924 -18.285 16.879 1.00 48.53 71 VAL A C 1
ATOM 584 O O . VAL A 1 71 ? 0.862 -18.898 16.868 1.00 48.53 71 VAL A O 1
ATOM 587 N N . GLY A 1 72 ? 2.471 -17.816 17.997 1.00 53.12 72 GLY A N 1
ATOM 588 C CA . GLY A 1 72 ? 1.738 -17.784 19.258 1.00 53.12 72 GLY A CA 1
ATOM 589 C C . GLY A 1 72 ? 2.646 -17.625 20.464 1.00 53.12 72 GLY A C 1
ATOM 590 O O . GLY A 1 72 ? 2.928 -18.631 21.091 1.00 53.12 72 GLY A O 1
ATOM 591 N N . ASP A 1 73 ? 3.119 -16.397 20.733 1.00 53.19 73 ASP A N 1
ATOM 592 C CA . ASP A 1 73 ? 3.133 -15.826 22.105 1.00 53.19 73 ASP A CA 1
ATOM 593 C C . ASP A 1 73 ? 3.688 -14.385 22.232 1.00 53.19 73 ASP A C 1
ATOM 595 O O . ASP A 1 73 ? 3.882 -13.868 23.326 1.00 53.19 73 ASP A O 1
ATOM 599 N N . SER A 1 74 ? 3.968 -13.668 21.141 1.00 60.81 74 SER A N 1
ATOM 600 C CA . SER A 1 74 ? 4.628 -12.351 21.208 1.00 60.81 74 SER A CA 1
ATOM 601 C C . SER A 1 74 ? 3.665 -11.157 21.296 1.00 60.81 74 SER A C 1
ATOM 603 O O . SER A 1 74 ? 3.902 -10.120 20.672 1.00 60.81 74 SER A O 1
ATOM 605 N N . ILE A 1 75 ? 2.557 -11.264 22.035 1.00 51.19 75 ILE A N 1
ATOM 606 C CA . ILE A 1 75 ? 1.684 -10.105 22.279 1.00 51.19 75 ILE A CA 1
ATOM 607 C C . ILE A 1 75 ? 2.320 -9.270 23.402 1.00 51.19 75 ILE A C 1
ATOM 609 O O . ILE A 1 75 ? 2.090 -9.528 24.576 1.00 51.19 75 ILE A O 1
ATOM 613 N N . GLY A 1 76 ? 3.146 -8.279 23.041 1.00 65.62 76 GLY A N 1
ATOM 614 C CA . GLY A 1 76 ? 3.685 -7.281 23.984 1.00 65.62 76 GLY A CA 1
ATOM 615 C C . GLY A 1 76 ? 5.197 -7.310 24.238 1.00 65.62 76 GLY A C 1
ATOM 616 O O . GLY A 1 76 ? 5.675 -6.552 25.080 1.00 65.62 76 GLY A O 1
ATOM 617 N N . ARG A 1 77 ? 5.975 -8.126 23.515 1.00 83.94 77 ARG A N 1
ATOM 618 C CA . ARG A 1 77 ? 7.445 -8.063 23.582 1.00 83.94 77 ARG A CA 1
ATOM 619 C C . ARG A 1 77 ? 7.940 -6.775 22.913 1.00 83.94 77 ARG A C 1
ATOM 621 O O . ARG A 1 77 ? 7.624 -6.535 21.749 1.00 83.94 77 ARG A O 1
ATOM 628 N N . LEU A 1 78 ? 8.706 -5.957 23.640 1.00 78.38 78 LEU A N 1
ATOM 629 C CA . LEU A 1 78 ? 9.407 -4.814 23.051 1.00 78.38 78 LEU A CA 1
ATOM 630 C C . LEU A 1 78 ? 10.420 -5.315 22.004 1.00 78.38 78 LEU A C 1
ATOM 632 O O . LEU A 1 78 ? 11.104 -6.307 22.272 1.00 78.38 78 LEU A O 1
ATOM 636 N N . PRO A 1 79 ? 10.518 -4.661 20.832 1.00 82.19 79 PRO A N 1
ATOM 637 C CA . PRO A 1 79 ? 11.499 -5.030 19.818 1.00 82.19 79 PRO A CA 1
ATOM 638 C C . PRO A 1 79 ? 12.917 -4.925 20.380 1.00 82.19 79 PRO A C 1
ATOM 640 O O . PRO A 1 79 ? 13.227 -3.974 21.100 1.00 82.19 79 PRO A O 1
ATOM 643 N N . THR A 1 80 ? 13.775 -5.886 20.042 1.00 88.25 80 THR A N 1
ATOM 644 C CA . THR A 1 80 ? 15.214 -5.784 20.326 1.00 88.25 80 THR A CA 1
ATOM 645 C C . THR A 1 80 ? 15.861 -4.726 19.430 1.00 88.25 80 THR A C 1
ATOM 647 O O . THR A 1 80 ? 15.307 -4.375 18.389 1.00 88.25 80 THR A O 1
ATOM 650 N N . GLU A 1 81 ? 17.036 -4.216 19.805 1.00 85.50 81 GLU A N 1
ATOM 651 C CA . GLU A 1 81 ? 17.748 -3.189 19.020 1.00 85.50 81 GLU A CA 1
ATOM 652 C C . GLU A 1 81 ? 17.997 -3.636 17.568 1.00 85.50 81 GLU A C 1
ATOM 654 O O . GLU A 1 81 ? 17.661 -2.909 16.636 1.00 85.50 81 GLU A O 1
ATOM 659 N N . GLU A 1 82 ? 18.423 -4.886 17.361 1.00 88.06 82 GLU A N 1
ATOM 660 C CA . GLU A 1 82 ? 18.567 -5.484 16.022 1.00 88.06 82 GLU A CA 1
ATOM 661 C C . GLU A 1 82 ? 17.244 -5.511 15.230 1.00 88.06 82 GLU A C 1
ATOM 663 O O . GLU A 1 82 ? 17.209 -5.315 14.012 1.00 88.06 82 GLU A O 1
ATOM 668 N N . GLU A 1 83 ? 16.119 -5.737 15.914 1.00 87.94 83 GLU A N 1
ATOM 669 C CA . GLU A 1 83 ? 14.796 -5.756 15.291 1.00 87.94 83 GLU A CA 1
ATOM 670 C C . GLU A 1 83 ? 14.354 -4.340 14.886 1.00 87.94 83 GLU A C 1
ATOM 672 O O . GLU A 1 83 ? 13.720 -4.166 13.842 1.00 87.94 83 GLU A O 1
ATOM 677 N N . LEU A 1 84 ? 14.734 -3.316 15.658 1.00 84.00 84 LEU A N 1
ATOM 678 C CA . LEU A 1 84 ? 14.490 -1.910 15.323 1.00 84.00 84 LEU A CA 1
ATOM 679 C C . LEU A 1 84 ? 15.277 -1.475 14.081 1.00 84.00 84 LEU A C 1
ATOM 681 O O . LEU A 1 84 ? 14.683 -0.862 13.190 1.00 84.00 84 LEU A O 1
ATOM 685 N N . GLU A 1 85 ? 16.553 -1.850 13.970 1.00 87.25 85 GLU A N 1
ATOM 686 C CA . GLU A 1 85 ? 17.375 -1.561 12.785 1.00 87.25 85 GLU A CA 1
ATOM 687 C C . GLU A 1 85 ? 16.812 -2.240 11.529 1.00 87.25 85 GLU A C 1
ATOM 689 O O . GLU A 1 85 ? 16.634 -1.610 10.479 1.00 87.25 85 GLU A O 1
ATOM 694 N N . ALA A 1 86 ? 16.422 -3.512 11.644 1.00 89.81 86 ALA A N 1
ATOM 695 C CA . ALA A 1 86 ? 15.789 -4.239 10.548 1.00 89.81 86 ALA A CA 1
ATOM 696 C C . ALA A 1 86 ? 14.443 -3.611 10.127 1.00 89.81 86 ALA A C 1
ATOM 698 O O . ALA A 1 86 ? 14.080 -3.615 8.944 1.00 89.81 86 ALA A O 1
ATOM 699 N N . LEU A 1 87 ? 13.670 -3.066 11.073 1.00 87.88 87 LEU A N 1
ATOM 700 C CA . LEU A 1 87 ? 12.433 -2.338 10.780 1.00 87.88 87 LEU A CA 1
ATOM 701 C C . LEU A 1 87 ? 12.704 -0.996 10.090 1.00 87.88 87 LEU A C 1
ATOM 703 O O . LEU A 1 87 ? 11.947 -0.613 9.192 1.00 87.88 87 LEU A O 1
ATOM 707 N N . GLU A 1 88 ? 13.767 -0.295 10.471 1.00 87.56 88 GLU A N 1
ATOM 708 C CA . GLU A 1 88 ? 14.187 0.963 9.853 1.00 87.56 88 GLU A CA 1
ATOM 709 C C . GLU A 1 88 ? 14.637 0.763 8.401 1.00 87.56 88 GLU A C 1
ATOM 711 O O . GLU A 1 88 ? 14.165 1.469 7.504 1.00 87.56 88 GLU A O 1
ATOM 716 N N . GLU A 1 89 ? 15.420 -0.280 8.117 1.00 90.69 89 GLU A N 1
ATOM 717 C CA . GLU A 1 89 ? 15.824 -0.601 6.745 1.00 90.69 89 GLU A CA 1
ATOM 718 C C . GLU A 1 89 ? 14.612 -0.947 5.856 1.00 90.69 89 GLU A C 1
ATOM 720 O O . GLU A 1 89 ? 14.507 -0.504 4.706 1.00 90.69 89 GLU A O 1
ATOM 725 N N . LYS A 1 90 ? 13.632 -1.682 6.403 1.00 93.38 90 LYS A N 1
ATOM 726 C CA . LYS A 1 90 ? 12.359 -1.970 5.718 1.00 93.38 90 LYS A CA 1
ATOM 727 C C . LYS A 1 90 ? 11.552 -0.698 5.445 1.00 93.38 90 LYS A C 1
ATOM 729 O O . LYS A 1 90 ? 10.932 -0.592 4.381 1.00 93.38 90 LYS A O 1
ATOM 734 N N . ARG A 1 91 ? 11.538 0.265 6.377 1.00 89.56 91 ARG A N 1
ATOM 735 C CA . ARG A 1 91 ? 10.882 1.570 6.178 1.00 89.56 91 ARG A CA 1
ATOM 736 C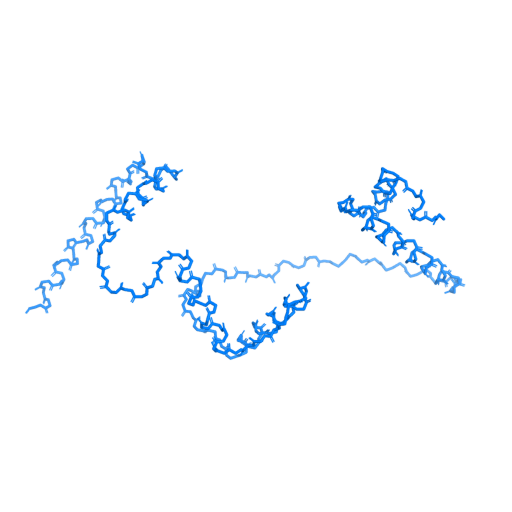 C . ARG A 1 91 ? 11.575 2.373 5.082 1.00 89.56 91 ARG A C 1
ATOM 738 O O . ARG A 1 91 ? 10.869 2.893 4.219 1.00 89.56 91 ARG A O 1
ATOM 745 N N . ARG A 1 92 ? 12.911 2.394 5.053 1.00 90.88 92 ARG A N 1
ATOM 746 C CA . ARG A 1 92 ? 13.694 3.056 3.998 1.00 90.88 92 ARG A CA 1
ATOM 747 C C . ARG A 1 92 ? 13.423 2.447 2.622 1.00 90.88 92 ARG A C 1
ATOM 749 O O . ARG A 1 92 ? 13.005 3.164 1.721 1.00 90.88 92 ARG A O 1
ATOM 756 N N . LYS A 1 93 ? 13.517 1.119 2.485 1.00 95.50 93 LYS A N 1
ATOM 757 C CA . LYS A 1 93 ? 13.205 0.403 1.228 1.00 95.50 93 LYS A CA 1
ATOM 758 C C . LYS A 1 93 ? 11.783 0.680 0.742 1.00 95.50 93 LYS A C 1
ATOM 760 O O . LYS A 1 93 ? 11.533 0.796 -0.454 1.00 95.50 93 LYS A O 1
ATOM 765 N N . ARG A 1 94 ? 10.814 0.776 1.660 1.00 95.12 94 ARG A N 1
ATOM 766 C CA . ARG A 1 94 ? 9.446 1.173 1.307 1.00 95.12 94 ARG A CA 1
ATOM 767 C C . ARG A 1 94 ? 9.416 2.618 0.815 1.00 95.12 94 ARG A C 1
ATOM 769 O O . ARG A 1 94 ? 8.830 2.866 -0.227 1.00 95.12 94 ARG A O 1
ATOM 776 N N . ALA A 1 95 ? 10.031 3.544 1.538 1.00 94.25 95 ALA A N 1
ATOM 777 C CA . ALA A 1 95 ? 10.081 4.947 1.149 1.00 94.25 95 ALA A CA 1
ATOM 778 C C . ALA A 1 95 ? 10.681 5.123 -0.260 1.00 94.25 95 ALA A C 1
ATOM 780 O O . ALA A 1 95 ? 10.055 5.763 -1.100 1.00 94.25 95 ALA A O 1
ATOM 781 N N . GLU A 1 96 ? 11.784 4.429 -0.560 1.00 94.62 96 GLU A N 1
ATOM 782 C CA . GLU A 1 96 ? 12.405 4.359 -1.8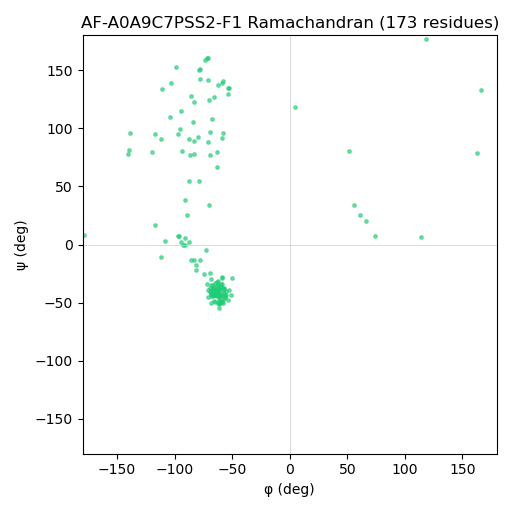92 1.00 94.62 96 GLU A CA 1
ATOM 783 C C . GLU A 1 96 ? 11.443 3.813 -2.956 1.00 94.62 96 GLU A C 1
ATOM 785 O O . GLU A 1 96 ? 11.254 4.439 -3.996 1.00 94.62 96 GLU A O 1
ATOM 790 N N . ARG A 1 97 ? 10.760 2.691 -2.682 1.00 97.12 97 ARG A N 1
ATOM 791 C CA . ARG A 1 97 ? 9.761 2.116 -3.605 1.00 97.12 97 ARG A CA 1
ATOM 792 C C . ARG A 1 97 ? 8.620 3.075 -3.929 1.00 97.12 97 ARG A C 1
ATOM 794 O O . ARG A 1 97 ? 8.075 3.020 -5.024 1.00 97.12 97 ARG A O 1
ATOM 801 N N . PHE A 1 98 ? 8.227 3.901 -2.966 1.00 95.31 98 PHE A N 1
ATOM 802 C CA . PHE A 1 98 ? 7.154 4.879 -3.126 1.00 95.31 98 PHE A CA 1
ATOM 803 C C . PHE A 1 98 ? 7.671 6.272 -3.524 1.00 95.31 98 PHE A C 1
ATOM 805 O O . PHE A 1 98 ? 6.862 7.189 -3.642 1.00 95.31 98 PHE A O 1
ATOM 812 N N . GLY A 1 99 ? 8.984 6.443 -3.725 1.00 93.69 99 GLY A N 1
ATOM 813 C CA . GLY A 1 99 ? 9.597 7.725 -4.080 1.00 93.69 99 GLY A CA 1
ATOM 814 C C . GLY A 1 99 ? 9.393 8.826 -3.035 1.00 93.69 99 GLY A C 1
ATOM 815 O O . GLY A 1 99 ? 9.379 10.003 -3.384 1.00 93.69 99 GLY A O 1
ATOM 816 N N . VAL A 1 100 ? 9.188 8.467 -1.764 1.00 89.81 100 VAL A N 1
ATOM 817 C CA . VAL A 1 100 ? 8.990 9.431 -0.672 1.00 89.81 100 VAL A CA 1
ATOM 818 C C . VAL A 1 100 ? 10.265 9.565 0.165 1.00 89.81 100 VAL A C 1
ATOM 820 O O . VAL A 1 100 ? 10.905 8.555 0.458 1.00 89.81 100 VAL A O 1
ATOM 823 N N . PRO A 1 101 ? 10.650 10.783 0.587 1.00 84.38 101 PRO A N 1
ATOM 824 C CA . PRO A 1 101 ? 11.831 10.979 1.421 1.00 84.38 101 PRO A CA 1
ATOM 825 C C . PRO A 1 101 ? 11.636 10.331 2.801 1.00 84.38 101 PRO A C 1
ATOM 827 O O . PRO A 1 101 ? 10.647 10.595 3.492 1.00 84.38 101 PRO A O 1
ATOM 830 N N . TYR A 1 102 ? 12.581 9.478 3.212 1.00 86.88 102 TYR A N 1
ATOM 831 C CA . TYR A 1 102 ? 12.610 8.901 4.558 1.00 86.88 102 TYR A CA 1
ATOM 832 C C . TYR A 1 102 ? 13.290 9.880 5.518 1.00 86.88 102 TYR A C 1
ATOM 834 O O . TYR A 1 102 ? 14.508 10.030 5.490 1.00 86.88 102 TYR A O 1
ATOM 842 N N . VAL A 1 103 ? 12.502 10.550 6.361 1.00 82.38 103 VAL A N 1
ATOM 843 C CA . VAL A 1 103 ? 13.007 11.451 7.406 1.00 82.38 103 VAL A CA 1
ATOM 844 C C . VAL A 1 103 ? 12.598 10.883 8.767 1.00 82.38 103 VAL A C 1
ATOM 846 O O . VAL A 1 103 ? 11.470 11.124 9.210 1.00 82.38 103 VAL A O 1
ATOM 849 N N . PRO A 1 104 ? 13.465 10.107 9.443 1.00 69.44 104 PRO A N 1
ATOM 850 C CA . PRO A 1 104 ? 13.199 9.596 10.783 1.00 69.44 104 PRO A CA 1
ATOM 851 C C . PRO A 1 104 ? 13.441 10.689 11.837 1.00 69.44 104 PRO A C 1
ATOM 853 O O . PRO A 1 104 ? 14.207 10.507 12.775 1.00 69.44 104 PRO A O 1
ATOM 856 N N . SER A 1 105 ? 12.794 11.851 11.700 1.00 79.44 105 SER A N 1
ATOM 857 C CA . SER A 1 105 ? 12.761 12.830 12.789 1.00 79.44 105 SER A CA 1
ATOM 858 C C . SER A 1 105 ? 11.606 12.493 13.726 1.00 79.44 105 SER A C 1
ATOM 860 O O . SER A 1 105 ? 10.455 12.351 13.294 1.00 79.44 105 SER A O 1
ATOM 862 N N . LYS A 1 106 ? 11.909 12.384 15.022 1.00 80.44 106 LYS A N 1
ATOM 863 C CA . LYS A 1 106 ? 10.910 12.189 16.080 1.00 80.44 106 LYS A CA 1
ATOM 864 C C . LYS A 1 106 ? 9.813 13.259 16.008 1.00 80.44 106 LYS A C 1
ATOM 866 O O . LYS A 1 106 ? 8.634 12.927 16.100 1.00 80.44 106 LYS A O 1
ATOM 871 N N . GLU A 1 107 ? 10.193 14.499 15.706 1.00 81.62 107 GLU A N 1
ATOM 872 C CA . GLU A 1 107 ? 9.279 15.635 15.552 1.00 81.62 107 GLU A CA 1
ATOM 873 C C . GLU A 1 107 ? 8.328 15.456 14.362 1.00 81.62 107 GLU A C 1
ATOM 875 O O . GLU A 1 107 ? 7.125 15.694 14.465 1.00 81.62 107 GLU A O 1
ATOM 880 N N . PHE A 1 108 ? 8.838 14.965 13.228 1.00 81.50 108 PHE A N 1
ATOM 881 C CA . PHE A 1 108 ? 8.016 14.714 12.042 1.00 81.50 108 PHE A CA 1
ATOM 882 C C . PHE A 1 108 ? 6.976 13.612 12.297 1.00 81.50 108 PHE A C 1
ATOM 884 O O . PHE A 1 108 ? 5.821 13.716 11.873 1.00 81.50 108 PHE A O 1
ATOM 891 N N . LEU A 1 109 ? 7.357 12.562 13.033 1.00 81.69 109 LEU A N 1
ATOM 892 C CA . LEU A 1 109 ? 6.435 11.504 13.445 1.00 81.69 109 LEU A CA 1
ATOM 893 C C . LEU A 1 109 ? 5.371 12.022 14.422 1.00 81.69 109 LEU A C 1
ATOM 895 O O . LEU A 1 109 ? 4.205 11.648 14.288 1.00 81.69 109 LEU A O 1
ATOM 899 N N . GLU A 1 110 ? 5.737 12.888 15.368 1.00 85.88 110 GLU A N 1
ATOM 900 C CA . GLU A 1 110 ? 4.801 13.528 16.302 1.00 85.88 110 GLU A CA 1
ATOM 901 C C . GLU A 1 110 ? 3.806 14.445 15.583 1.00 85.88 110 GLU A C 1
ATOM 903 O O . GLU A 1 110 ? 2.602 14.330 15.812 1.00 85.88 110 GLU A O 1
ATOM 908 N N . GLN A 1 111 ? 4.254 15.248 14.615 1.00 87.44 111 GLN A N 1
ATOM 909 C CA . GLN A 1 111 ? 3.359 16.054 13.776 1.00 87.44 111 GLN A CA 1
ATOM 910 C C . GLN A 1 111 ? 2.387 15.186 12.966 1.00 87.44 111 GLN A C 1
ATOM 912 O O . GLN A 1 111 ? 1.194 15.489 12.885 1.00 87.44 111 GLN A O 1
ATOM 917 N N . LYS A 1 112 ? 2.856 14.073 12.381 1.00 87.44 112 LYS A N 1
ATOM 918 C CA . LYS A 1 112 ? 1.979 13.127 11.669 1.00 87.44 112 LYS A CA 1
ATOM 919 C C . LYS A 1 112 ? 0.967 12.481 12.616 1.00 87.44 112 LYS A C 1
ATOM 921 O O . LYS A 1 112 ? -0.203 12.380 12.240 1.00 87.44 112 LYS A O 1
ATOM 926 N N . LYS A 1 113 ? 1.379 12.092 13.829 1.00 89.25 113 LYS A N 1
ATOM 927 C CA . LYS A 1 113 ? 0.479 11.572 14.873 1.00 89.25 113 LYS A CA 1
ATOM 928 C C . LYS A 1 113 ? -0.577 12.606 15.258 1.00 89.25 113 LYS A C 1
ATOM 930 O O . LYS A 1 113 ? -1.758 12.286 15.178 1.00 89.25 113 LYS A O 1
ATOM 935 N N . LEU A 1 114 ? -0.176 13.843 15.548 1.00 88.81 114 LEU A N 1
ATOM 936 C CA . LEU A 1 114 ? -1.091 14.940 15.867 1.00 88.81 114 LEU A CA 1
ATOM 937 C C . LEU A 1 114 ? -2.063 15.212 14.714 1.00 88.81 114 LEU A C 1
ATOM 939 O O . LEU A 1 114 ? -3.265 15.323 14.922 1.00 88.81 114 LEU A O 1
ATOM 943 N N . SER A 1 115 ? -1.568 15.247 13.473 1.00 91.31 115 SER A N 1
ATOM 944 C CA . SER A 1 115 ? -2.418 15.447 12.295 1.00 91.31 115 SER A CA 1
ATOM 945 C C . SER A 1 115 ? -3.445 14.327 12.119 1.00 91.31 115 SER A C 1
ATOM 947 O O . SER A 1 115 ? -4.568 14.582 11.689 1.00 91.31 115 SER A O 1
ATOM 949 N N . ARG A 1 116 ? -3.084 13.083 12.460 1.00 92.12 116 ARG A N 1
ATOM 950 C CA . ARG A 1 116 ? -4.014 11.956 12.458 1.00 92.12 116 ARG A CA 1
ATOM 951 C C . ARG A 1 116 ? -5.044 12.134 13.567 1.00 92.12 116 ARG A C 1
ATOM 953 O O . ARG A 1 116 ? -6.223 12.060 13.260 1.00 92.12 116 ARG A O 1
ATOM 960 N N . ALA A 1 117 ? -4.613 12.411 14.790 1.00 89.38 117 ALA A N 1
ATOM 961 C CA . ALA A 1 117 ? -5.499 12.625 15.931 1.00 89.38 117 ALA A CA 1
ATOM 962 C C . ALA A 1 117 ? -6.549 13.710 15.614 1.00 89.38 117 ALA A C 1
ATOM 964 O O . ALA A 1 117 ? -7.749 13.446 15.649 1.00 89.38 117 ALA A O 1
ATOM 965 N N . ARG A 1 118 ? -6.101 14.846 15.059 1.00 89.00 118 ARG A N 1
ATOM 966 C CA . ARG A 1 118 ? -6.967 15.917 14.536 1.00 89.00 118 ARG A CA 1
ATOM 967 C C . ARG A 1 118 ? -7.945 15.459 13.456 1.00 89.00 118 ARG A C 1
ATOM 969 O O . ARG A 1 118 ? -9.109 15.832 13.491 1.00 89.00 118 ARG A O 1
ATOM 976 N N . ARG A 1 119 ? -7.510 14.633 12.495 1.00 92.25 119 ARG A N 1
ATOM 977 C CA . ARG A 1 119 ? -8.416 14.065 11.471 1.00 92.25 119 ARG A CA 1
ATOM 978 C C . ARG A 1 119 ? -9.490 13.163 12.072 1.00 92.25 119 ARG A C 1
ATOM 980 O O . ARG A 1 119 ? -10.572 13.066 11.506 1.00 92.25 119 ARG A O 1
ATOM 987 N N . PHE A 1 120 ? -9.169 12.472 13.160 1.00 88.44 120 PHE A N 1
ATOM 988 C CA . PHE A 1 120 ? -10.090 11.577 13.852 1.00 88.44 120 PHE A CA 1
ATOM 989 C C . PHE A 1 120 ? -10.889 12.276 14.961 1.00 88.44 120 PHE A C 1
ATOM 991 O O . PHE A 1 120 ? -11.743 11.631 15.559 1.00 88.44 120 PHE A O 1
ATOM 998 N N . GLY A 1 121 ? -10.670 13.576 15.190 1.00 78.81 121 GLY A N 1
ATOM 999 C CA . GLY A 1 121 ? -11.362 14.346 16.225 1.00 78.81 121 GLY A CA 1
ATOM 1000 C C . GLY A 1 121 ? -10.898 14.038 17.651 1.00 78.81 121 GLY A C 1
ATOM 1001 O O . GLY A 1 121 ? -11.494 14.541 18.591 1.00 78.81 121 GLY A O 1
ATOM 1002 N N . GLU A 1 122 ? -9.836 13.248 17.818 1.00 65.31 122 GLU A N 1
ATOM 1003 C CA . GLU A 1 122 ? -9.131 13.084 19.090 1.00 65.31 122 GLU A CA 1
ATOM 1004 C C . GLU A 1 122 ? -8.083 14.198 19.188 1.00 65.31 122 GLU A C 1
ATOM 1006 O O . GLU A 1 122 ? -6.897 13.986 18.941 1.00 65.31 122 GLU A O 1
ATOM 1011 N N . GLU A 1 123 ? -8.485 15.422 19.512 1.00 58.88 123 GLU A N 1
ATOM 1012 C CA . GLU A 1 123 ? -7.566 16.199 20.345 1.00 58.88 123 GLU A CA 1
ATOM 1013 C C . GLU A 1 123 ? -7.600 15.555 21.734 1.00 58.88 123 GLU A C 1
ATOM 1015 O O . GLU A 1 123 ? -8.637 15.039 22.141 1.00 58.88 123 GLU A O 1
ATOM 1020 N N . LEU A 1 124 ? -6.451 15.478 22.409 1.00 53.56 124 LEU A N 1
ATOM 1021 C CA . LEU A 1 124 ? -6.297 14.947 23.769 1.00 53.56 124 LEU A CA 1
ATOM 1022 C C . LEU A 1 124 ? -7.094 15.813 24.769 1.00 53.56 124 LEU A C 1
ATOM 1024 O O . LEU A 1 124 ? -6.516 16.529 25.577 1.00 53.56 124 LEU A O 1
ATOM 1028 N N . SER A 1 125 ? -8.420 15.810 24.672 1.00 47.50 125 SER A N 1
ATOM 1029 C CA . SER A 1 125 ? -9.334 16.416 25.626 1.00 47.50 125 SER A CA 1
ATOM 1030 C C . SER A 1 125 ? -9.751 15.330 26.608 1.00 47.50 125 SER A C 1
ATOM 1032 O O . SER A 1 125 ? -10.403 14.360 26.221 1.00 47.50 125 SER A O 1
ATOM 1034 N N . GLU A 1 126 ? -9.360 15.490 27.868 1.00 53.12 126 GLU A N 1
ATOM 1035 C CA . GLU A 1 126 ? -9.667 14.604 28.999 1.00 53.12 126 GLU A CA 1
ATOM 1036 C C . GLU A 1 126 ? -11.151 14.650 29.430 1.00 53.12 126 GLU A C 1
ATOM 1038 O O . GLU A 1 126 ? -11.454 14.510 30.609 1.00 53.12 126 GLU A O 1
ATOM 1043 N N . GLU A 1 127 ? -12.098 14.830 28.503 1.00 51.00 127 GLU A N 1
ATOM 1044 C CA . GLU A 1 127 ? -13.517 15.018 28.833 1.00 51.00 127 GLU A CA 1
ATOM 1045 C C . GLU A 1 127 ? -14.396 13.823 28.399 1.00 51.00 127 GLU A C 1
ATOM 1047 O O . GLU A 1 127 ? -14.277 13.333 27.270 1.00 51.00 127 GLU A O 1
ATOM 1052 N N . PRO A 1 128 ? -15.299 13.323 29.268 1.00 51.72 128 PRO A N 1
ATOM 1053 C CA . PRO A 1 128 ? -15.928 12.002 29.155 1.00 51.72 128 PRO A CA 1
ATOM 1054 C C . PRO A 1 128 ? -17.241 11.970 28.340 1.00 51.72 128 PRO A C 1
ATOM 1056 O O . PRO A 1 128 ? -18.074 11.080 28.529 1.00 51.72 128 PRO A O 1
ATOM 1059 N N . GLU A 1 129 ? -17.456 12.907 27.417 1.00 51.31 129 GLU A N 1
ATOM 1060 C CA . GLU A 1 129 ? -18.804 13.234 26.908 1.00 51.31 129 GLU A CA 1
ATOM 1061 C C . GLU A 1 129 ? -19.320 12.394 25.712 1.00 51.31 129 GLU A C 1
ATOM 1063 O O . GLU A 1 129 ? -20.435 12.604 25.239 1.00 51.31 129 GLU A O 1
ATOM 1068 N N . GLU A 1 130 ? -18.585 11.390 25.210 1.00 56.91 130 GLU A N 1
ATOM 1069 C CA . GLU A 1 130 ? -19.031 10.593 24.038 1.00 56.91 130 GLU A CA 1
ATOM 1070 C C . GLU A 1 130 ? -19.286 9.095 24.282 1.00 56.91 130 GLU A C 1
ATOM 1072 O O . GLU A 1 130 ? -19.434 8.312 23.335 1.00 56.91 130 GLU A O 1
ATOM 1077 N N . SER A 1 131 ? -19.431 8.681 25.542 1.00 60.62 131 SER A N 1
ATOM 1078 C CA . SER A 1 131 ? -19.692 7.281 25.927 1.00 60.62 131 SER A CA 1
ATOM 1079 C C . SER A 1 131 ? -20.933 6.668 25.249 1.00 60.62 131 SER A C 1
ATOM 1081 O O . SER A 1 131 ? -20.874 5.539 24.753 1.00 60.62 131 SER A O 1
ATOM 1083 N N . SER A 1 132 ? -22.020 7.432 25.111 1.00 65.00 132 SER A N 1
ATOM 1084 C CA . SER A 1 132 ? -23.289 6.965 24.527 1.00 65.00 132 SER A CA 1
ATOM 1085 C C . SER A 1 132 ? -23.201 6.668 23.021 1.00 65.00 132 SER A C 1
ATOM 1087 O O . SER A 1 132 ? -23.631 5.606 22.558 1.00 65.00 132 SER A O 1
ATOM 1089 N N . LYS A 1 133 ? -22.567 7.548 22.232 1.00 74.38 133 LYS A N 1
ATOM 1090 C CA . LYS A 1 133 ? -22.337 7.320 20.790 1.00 74.38 133 LYS A CA 1
ATOM 1091 C C . LYS A 1 133 ? -21.402 6.137 20.544 1.00 74.38 133 LYS A C 1
ATOM 1093 O O . LYS A 1 133 ? -21.521 5.446 19.527 1.00 74.38 133 LYS A O 1
ATOM 1098 N N . ILE A 1 134 ? -20.444 5.912 21.442 1.00 77.56 134 ILE A N 1
ATOM 1099 C CA . ILE A 1 134 ? -19.506 4.789 21.353 1.00 77.56 134 ILE A CA 1
ATOM 1100 C C . ILE A 1 134 ? -20.240 3.463 21.577 1.00 77.56 134 ILE A C 1
ATOM 1102 O O . ILE A 1 134 ? -20.007 2.507 20.831 1.00 77.56 134 ILE A O 1
ATOM 1106 N N . GLU A 1 135 ? -21.150 3.395 22.550 1.00 79.88 135 GLU A N 1
ATOM 1107 C CA . GLU A 1 135 ? -21.960 2.199 22.807 1.00 79.88 135 GLU A CA 1
ATOM 1108 C C . GLU A 1 135 ? -22.887 1.849 21.639 1.00 79.88 135 GLU A C 1
ATOM 1110 O O . GLU A 1 135 ? -22.934 0.689 21.218 1.00 79.88 135 GLU A O 1
ATOM 1115 N N . GLU A 1 136 ? -23.543 2.835 21.025 1.00 85.88 136 GLU A N 1
ATOM 1116 C CA . GLU A 1 136 ? -24.384 2.577 19.855 1.00 85.88 136 GLU A CA 1
ATOM 1117 C C . GLU A 1 136 ? -23.566 2.081 18.647 1.00 85.88 136 GLU A C 1
ATOM 1119 O O . GLU A 1 136 ? -23.956 1.117 17.979 1.00 85.88 136 GLU A O 1
ATOM 1124 N N . LYS A 1 137 ? -22.385 2.663 18.393 1.00 88.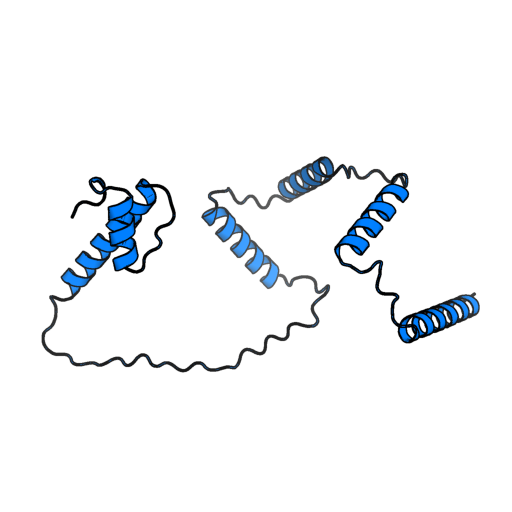00 137 LYS A N 1
ATOM 1125 C CA . LYS A 1 137 ? -21.458 2.182 17.349 1.00 88.00 137 LYS A CA 1
ATOM 1126 C C . LYS A 1 137 ? -20.980 0.751 17.625 1.00 88.00 137 LYS A C 1
ATOM 1128 O O . LYS A 1 137 ? -20.877 -0.046 16.686 1.00 88.00 137 LYS A O 1
ATOM 1133 N N . LYS A 1 138 ? -20.709 0.403 18.890 1.00 87.62 138 LYS A N 1
ATOM 1134 C CA . LYS A 1 138 ? -20.367 -0.970 19.306 1.00 87.62 138 LYS A CA 1
ATOM 1135 C C . LYS A 1 138 ? -21.526 -1.927 19.038 1.00 87.62 138 LYS A C 1
ATOM 1137 O O . LYS A 1 138 ? -21.297 -2.982 18.445 1.00 87.62 138 LYS A O 1
ATOM 1142 N N . ARG A 1 139 ? -22.759 -1.535 19.373 1.00 88.44 139 ARG A N 1
ATOM 1143 C CA . ARG A 1 139 ? -23.969 -2.321 19.089 1.00 88.44 139 ARG A CA 1
ATOM 1144 C C . ARG A 1 139 ? -24.157 -2.551 17.589 1.00 88.44 139 ARG A C 1
ATOM 1146 O O . ARG A 1 139 ? -24.270 -3.695 17.166 1.00 88.44 139 ARG A O 1
ATOM 1153 N N . ARG A 1 140 ? -24.082 -1.499 16.765 1.00 92.38 140 ARG A N 1
ATOM 1154 C CA . ARG A 1 140 ? -24.180 -1.607 15.294 1.00 92.38 140 ARG A CA 1
ATOM 1155 C C . ARG A 1 140 ? -23.112 -2.517 14.693 1.00 92.38 140 ARG A C 1
ATOM 1157 O O . ARG A 1 140 ? -23.383 -3.273 13.762 1.00 92.38 140 ARG A O 1
ATOM 1164 N N . ARG A 1 141 ? -21.886 -2.471 15.224 1.00 92.31 141 ARG A N 1
ATOM 1165 C CA . ARG A 1 141 ? -20.825 -3.400 14.824 1.00 92.31 141 ARG A CA 1
ATOM 1166 C C . ARG A 1 141 ? -21.191 -4.833 15.209 1.00 92.31 141 ARG A C 1
ATOM 1168 O O . ARG A 1 141 ? -21.118 -5.704 14.351 1.00 92.31 141 ARG A O 1
ATOM 1175 N N . ALA A 1 142 ? -21.612 -5.071 16.449 1.00 90.06 142 ALA A N 1
ATOM 1176 C CA . ALA A 1 142 ? -22.043 -6.391 16.903 1.00 90.06 142 ALA A CA 1
ATOM 1177 C C . ALA A 1 142 ? -23.186 -6.952 16.038 1.00 90.06 142 ALA A C 1
ATOM 1179 O O . ALA A 1 142 ? -23.115 -8.107 15.633 1.00 90.06 142 ALA A O 1
ATOM 1180 N N . GLU A 1 143 ? -24.169 -6.127 15.668 1.00 89.19 143 GLU A N 1
ATOM 1181 C CA . GLU A 1 143 ? -25.242 -6.487 14.729 1.00 89.19 143 GLU A CA 1
ATOM 1182 C C . GLU A 1 143 ? -24.692 -6.906 13.363 1.00 89.19 143 GLU A C 1
ATOM 1184 O O . GLU A 1 143 ? -25.018 -7.982 12.865 1.00 89.19 143 GLU A O 1
ATOM 1189 N N . ARG A 1 144 ? -23.792 -6.106 12.778 1.00 93.94 144 ARG A N 1
ATOM 1190 C CA . ARG A 1 144 ? -23.174 -6.414 11.479 1.00 93.94 144 ARG A CA 1
ATOM 1191 C C . ARG A 1 144 ? -22.394 -7.731 11.489 1.00 93.94 144 ARG A C 1
ATOM 1193 O O . ARG A 1 144 ? -22.354 -8.420 10.475 1.00 93.94 144 ARG A O 1
ATOM 1200 N N . PHE A 1 145 ? -21.768 -8.065 12.613 1.00 89.88 145 PHE A N 1
ATOM 1201 C CA . PHE A 1 145 ? -21.031 -9.318 12.789 1.00 89.88 145 PHE A CA 1
ATOM 1202 C C . PHE A 1 145 ? -21.901 -10.460 13.350 1.00 89.88 145 PHE A C 1
ATOM 1204 O O . PHE A 1 145 ? -21.375 -11.534 13.634 1.00 89.88 145 PHE A O 1
ATOM 1211 N N . GLY A 1 146 ? -23.219 -10.263 13.505 1.00 84.00 146 GLY A N 1
ATOM 1212 C CA . GLY A 1 146 ? -24.146 -11.285 14.006 1.00 84.00 146 GLY A CA 1
ATOM 1213 C C . GLY A 1 146 ? -23.912 -11.687 15.467 1.00 84.00 146 GLY A C 1
ATOM 1214 O O . GLY A 1 146 ? -24.325 -12.764 15.891 1.00 84.00 146 GLY A O 1
ATOM 1215 N N . LEU A 1 147 ? -23.231 -10.838 16.238 1.00 79.88 147 LEU A N 1
ATOM 1216 C CA . LEU A 1 147 ? -22.955 -11.036 17.662 1.00 79.88 147 LEU A CA 1
ATOM 1217 C C . LEU A 1 147 ? -24.123 -10.587 18.550 1.00 79.88 147 LEU A C 1
ATOM 1219 O O . LEU A 1 147 ? -24.144 -10.919 19.728 1.00 79.88 147 LEU A O 1
ATOM 1223 N N . SER A 1 148 ? -25.095 -9.848 18.005 1.00 71.25 148 SER A N 1
ATOM 1224 C CA . SER A 1 148 ? -26.289 -9.419 18.746 1.00 71.25 148 SER A CA 1
ATOM 1225 C C . SER A 1 148 ? -27.384 -10.489 18.834 1.00 71.25 148 SER A C 1
ATOM 1227 O O . SER A 1 148 ? -28.262 -10.373 19.682 1.00 71.25 148 SER A O 1
ATOM 1229 N N . SER A 1 149 ? -27.352 -11.522 17.980 1.00 57.78 149 SER A N 1
ATOM 1230 C CA . SER A 1 149 ? -28.411 -12.542 17.881 1.00 57.78 149 SER A CA 1
ATOM 1231 C C . SER A 1 149 ? -28.002 -13.936 18.357 1.00 57.78 149 SER A C 1
ATOM 1233 O O . SER A 1 149 ? -28.860 -14.797 18.539 1.00 57.78 149 SER A O 1
ATOM 1235 N N . LYS A 1 150 ? -26.711 -14.174 18.602 1.00 60.97 150 LYS A N 1
ATOM 1236 C CA . LYS A 1 150 ? -26.242 -15.382 19.284 1.00 60.97 150 LYS A CA 1
ATOM 1237 C C . LYS A 1 150 ? -26.078 -15.039 20.755 1.00 60.97 150 LYS A C 1
ATOM 1239 O O . LYS A 1 150 ? -25.066 -14.447 21.126 1.00 60.97 150 LYS A O 1
ATOM 1244 N N . SER A 1 151 ? -27.059 -15.394 21.590 1.00 60.16 151 SER A N 1
ATOM 1245 C CA . SER A 1 151 ? -26.790 -15.430 23.026 1.00 60.16 151 SER A CA 1
ATOM 1246 C C . SER A 1 151 ? -25.557 -16.314 23.227 1.00 60.16 151 SER A C 1
ATOM 1248 O O . SER A 1 151 ? -25.442 -17.395 22.638 1.00 60.16 151 SER A O 1
ATOM 1250 N N . LEU A 1 152 ? -24.569 -15.809 23.968 1.00 59.81 152 LEU A N 1
ATOM 1251 C CA . LEU A 1 152 ? -23.440 -16.635 24.380 1.00 59.81 152 LEU A CA 1
ATOM 1252 C C . LEU A 1 152 ? -24.020 -17.890 25.048 1.00 59.81 152 LEU A C 1
ATOM 1254 O O . LEU A 1 152 ? -24.962 -17.756 25.834 1.00 59.81 152 LEU A O 1
ATOM 1258 N N . PRO A 1 153 ? -23.520 -19.096 24.729 1.00 70.31 153 PRO A N 1
ATOM 1259 C CA . PRO A 1 153 ? -24.098 -20.327 25.253 1.00 70.31 153 PRO A CA 1
ATOM 1260 C C . PRO A 1 153 ? -24.160 -20.250 26.782 1.00 70.31 153 PRO A C 1
ATOM 1262 O O . PRO A 1 153 ? -23.179 -19.856 27.411 1.00 70.31 153 PRO A O 1
ATOM 1265 N N . ASP A 1 154 ? -25.286 -20.644 27.386 1.00 73.12 154 ASP A N 1
ATOM 1266 C CA . ASP A 1 154 ? -25.565 -20.473 28.827 1.00 73.12 154 ASP A CA 1
ATOM 1267 C C . ASP A 1 154 ? -24.441 -20.958 29.752 1.00 73.12 154 ASP A C 1
ATOM 1269 O O . ASP A 1 154 ? -24.248 -20.424 30.844 1.00 73.12 154 ASP A O 1
ATOM 1273 N N . LYS A 1 155 ? -23.663 -21.953 29.311 1.00 73.38 155 LYS A N 1
ATOM 1274 C CA . LYS A 1 155 ? -22.474 -22.438 30.025 1.00 73.38 155 LYS A CA 1
ATOM 1275 C C . LYS A 1 155 ? -21.408 -21.351 30.198 1.00 73.38 155 LYS A C 1
ATOM 1277 O O . LYS A 1 155 ? -20.871 -21.214 31.292 1.00 73.38 155 LYS A O 1
ATOM 1282 N N . VAL A 1 156 ? -21.141 -20.560 29.159 1.00 77.06 156 VAL A N 1
ATOM 1283 C CA . VAL A 1 156 ? -20.172 -19.454 29.199 1.00 77.06 156 VAL A CA 1
ATOM 1284 C C . VAL A 1 156 ? -20.700 -18.322 30.082 1.00 77.06 156 VAL A C 1
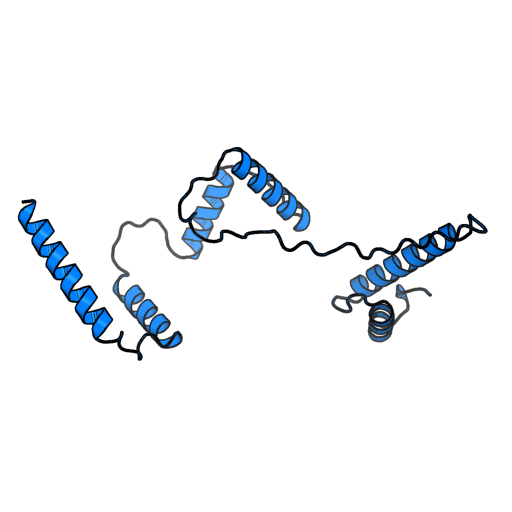ATOM 1286 O O . VAL A 1 156 ? -19.955 -17.812 30.911 1.00 77.06 156 VAL A O 1
ATOM 1289 N N . ASN A 1 157 ? -21.994 -17.994 30.005 1.00 78.31 157 ASN A N 1
ATOM 1290 C CA . ASN A 1 157 ? -22.597 -16.979 30.880 1.00 78.31 157 ASN A CA 1
ATOM 1291 C C . ASN A 1 157 ? -22.550 -17.378 32.365 1.00 78.31 157 ASN A C 1
ATOM 1293 O O . ASN A 1 157 ? -22.190 -16.557 33.211 1.00 78.31 157 ASN A O 1
ATOM 1297 N N . LYS A 1 158 ? -22.843 -18.645 32.693 1.00 82.81 158 LYS A N 1
ATOM 1298 C CA . LYS A 1 158 ? -22.716 -19.170 34.064 1.00 82.81 158 LYS A CA 1
ATOM 1299 C C . LYS A 1 158 ? -21.273 -19.125 34.561 1.00 82.81 158 LYS A C 1
ATOM 1301 O O . LYS A 1 158 ? -21.041 -18.707 35.692 1.00 82.81 158 LYS A O 1
ATOM 1306 N N . GLN A 1 159 ? -20.312 -19.500 33.719 1.00 88.38 159 GLN A N 1
ATOM 1307 C CA . GLN A 1 159 ? -18.894 -19.467 34.076 1.00 88.38 159 GLN A C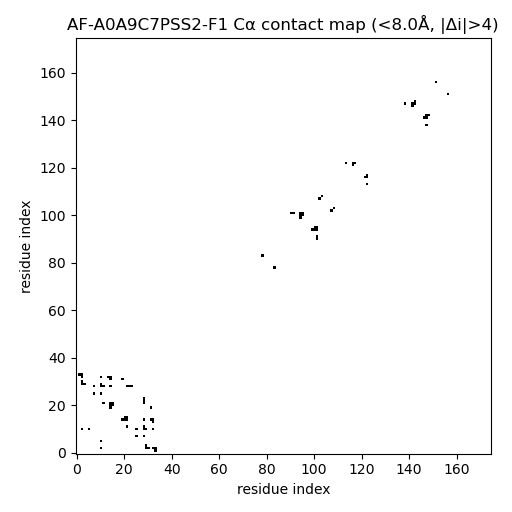A 1
ATOM 1308 C C . GLN A 1 159 ? -18.404 -18.032 34.326 1.00 88.38 159 GLN A C 1
ATOM 1310 O O . GLN A 1 159 ? -17.733 -17.780 35.323 1.00 88.38 159 GLN A O 1
ATOM 1315 N N . VAL A 1 160 ? -18.796 -17.072 33.482 1.00 87.81 160 VAL A N 1
ATOM 1316 C CA . VAL A 1 160 ? -18.479 -15.645 33.676 1.00 87.81 160 VAL A CA 1
ATOM 1317 C C . VAL A 1 160 ? -19.112 -15.103 34.964 1.00 87.81 160 VAL A C 1
ATOM 1319 O O . VAL A 1 160 ? -18.458 -14.373 35.707 1.00 87.81 160 VAL A O 1
ATOM 1322 N N . SER A 1 161 ? -20.353 -15.490 35.278 1.00 89.75 161 SER A N 1
ATOM 1323 C CA . SER A 1 161 ? -21.019 -15.105 36.531 1.00 89.75 161 SER A CA 1
ATOM 1324 C C . SER A 1 161 ? -20.300 -15.649 37.768 1.00 89.75 161 SER A C 1
ATOM 1326 O O . SER A 1 161 ? -20.101 -14.893 38.720 1.00 89.75 161 SER A O 1
ATOM 1328 N N . GLN A 1 162 ? -19.872 -16.914 37.736 1.00 91.88 162 GLN A N 1
ATOM 1329 C CA . GLN A 1 162 ? -19.092 -17.515 38.819 1.00 91.88 162 GLN A CA 1
ATOM 1330 C C . GLN A 1 162 ? -17.774 -16.770 39.013 1.00 91.88 162 GLN A C 1
ATOM 1332 O O . GLN A 1 162 ? -17.506 -16.326 40.120 1.00 91.88 162 GLN A O 1
ATOM 1337 N N . ILE A 1 163 ? -17.010 -16.539 37.939 1.00 93.25 163 ILE A N 1
ATOM 1338 C CA . ILE A 1 163 ? -15.732 -15.809 37.995 1.00 93.25 163 ILE A CA 1
ATOM 1339 C C . ILE A 1 163 ? -15.914 -14.415 38.610 1.00 93.25 163 ILE A C 1
ATOM 1341 O O . ILE A 1 163 ? -15.134 -14.009 39.470 1.00 93.25 163 ILE A O 1
ATOM 1345 N N . ASN A 1 164 ? -16.959 -13.687 38.209 1.00 90.00 164 ASN A N 1
ATOM 1346 C CA . ASN A 1 164 ? -17.233 -12.356 38.745 1.00 90.00 164 ASN A CA 1
ATOM 1347 C C . ASN A 1 164 ? -17.600 -12.387 40.236 1.00 90.00 164 ASN A C 1
ATOM 1349 O O . ASN A 1 164 ? -17.144 -11.516 40.978 1.00 90.00 164 ASN A O 1
ATOM 1353 N N . GLN A 1 165 ? -18.358 -13.390 40.693 1.00 93.75 165 GLN A N 1
ATOM 1354 C CA . GLN A 1 165 ? -18.592 -13.605 42.126 1.00 93.75 165 GLN A CA 1
ATOM 1355 C C . GLN A 1 165 ? -17.284 -13.883 42.868 1.00 93.75 165 GLN A C 1
ATOM 1357 O O . GLN A 1 165 ? -17.012 -13.215 43.864 1.00 93.75 165 GLN A O 1
ATOM 1362 N N . THR A 1 166 ? -16.439 -14.788 42.361 1.00 93.06 166 THR A N 1
ATOM 1363 C CA . THR A 1 166 ? -15.163 -15.131 43.010 1.00 93.06 166 THR A CA 1
ATOM 1364 C C . THR A 1 166 ? -14.233 -13.920 43.115 1.00 93.06 166 THR A C 1
ATOM 1366 O O . THR A 1 166 ? -13.565 -13.726 44.131 1.00 93.06 166 THR A O 1
ATOM 1369 N N . LEU A 1 167 ? -14.208 -13.063 42.089 1.00 92.94 167 LEU A N 1
ATOM 1370 C CA . LEU A 1 167 ? -13.425 -11.824 42.084 1.00 92.94 167 LEU A CA 1
ATOM 1371 C C . LEU A 1 167 ? -13.947 -10.793 43.089 1.00 92.94 167 LEU A C 1
ATOM 1373 O O . LEU A 1 167 ? -13.147 -10.103 43.723 1.00 92.94 167 LEU A O 1
ATOM 1377 N N . GLN A 1 168 ? -15.269 -10.676 43.245 1.00 91.50 168 GLN A N 1
ATOM 1378 C CA . GLN A 1 168 ? -15.854 -9.788 44.250 1.00 91.50 168 GLN A CA 1
ATOM 1379 C C . GLN A 1 168 ? -15.550 -10.270 45.666 1.00 91.50 168 GLN A C 1
ATOM 1381 O O . GLN A 1 168 ? -15.129 -9.462 46.493 1.00 91.50 168 GLN A O 1
ATOM 1386 N N . THR A 1 169 ? -15.665 -11.576 45.920 1.00 90.75 169 THR A N 1
ATOM 1387 C CA . THR A 1 169 ? -15.293 -12.153 47.216 1.00 90.75 169 THR A CA 1
ATOM 1388 C C . THR A 1 169 ? -13.801 -11.982 47.496 1.00 90.75 169 THR A C 1
ATOM 1390 O O . THR A 1 169 ? -13.425 -11.558 48.580 1.00 90.75 169 THR A O 1
ATOM 1393 N N . ALA A 1 170 ? -12.923 -12.208 46.513 1.00 90.56 170 ALA A N 1
ATOM 1394 C CA . ALA A 1 170 ? -11.485 -12.012 46.700 1.00 90.56 170 ALA A CA 1
ATOM 1395 C C . ALA A 1 170 ? -11.136 -10.546 47.019 1.00 90.56 170 ALA A C 1
ATOM 1397 O O . ALA A 1 170 ? -10.319 -10.284 47.897 1.00 90.56 170 ALA A O 1
ATOM 1398 N N . LYS A 1 171 ? -11.799 -9.584 46.362 1.00 91.19 171 LYS A N 1
ATOM 1399 C CA . LYS A 1 171 ? -11.623 -8.152 46.648 1.00 91.19 171 LYS A CA 1
ATOM 1400 C C . LYS A 1 171 ? -12.129 -7.745 48.030 1.00 91.19 171 LYS A C 1
ATOM 1402 O O . LYS A 1 171 ? -11.539 -6.849 48.625 1.00 91.19 171 LYS A O 1
ATOM 1407 N N . SER A 1 172 ? -13.203 -8.355 48.534 1.00 86.75 172 SER A N 1
ATOM 1408 C CA . SER A 1 172 ? -13.710 -8.045 49.876 1.00 86.75 172 SER A CA 1
ATOM 1409 C C . SER A 1 172 ? -12.846 -8.632 50.990 1.00 86.75 172 SER A C 1
ATOM 1411 O O . SER A 1 172 ? -12.851 -8.080 52.078 1.00 86.75 172 SER A O 1
ATOM 1413 N N . LEU A 1 173 ? -12.101 -9.715 50.733 1.00 83.19 173 LEU A N 1
ATOM 1414 C CA . LEU A 1 173 ? -11.151 -10.290 51.697 1.00 83.19 173 LEU A CA 1
ATOM 1415 C C . LEU A 1 173 ? -9.816 -9.523 51.792 1.00 83.19 173 LEU A C 1
ATOM 1417 O O . LEU A 1 173 ? -9.039 -9.780 52.704 1.00 83.19 173 LEU A O 1
ATOM 1421 N N . GLN A 1 174 ? -9.525 -8.620 50.850 1.00 74.56 174 GLN A N 1
ATOM 1422 C CA . GLN A 1 174 ? -8.301 -7.803 50.838 1.00 74.56 174 GLN A CA 1
ATOM 1423 C C . GLN A 1 174 ? -8.487 -6.395 51.436 1.00 74.56 174 GLN A C 1
ATOM 1425 O O . GLN A 1 174 ? -7.579 -5.569 51.337 1.00 74.56 174 GLN A O 1
ATOM 1430 N N . LYS A 1 175 ? -9.650 -6.113 52.030 1.00 59.94 175 LYS A N 1
ATOM 1431 C CA . LYS A 1 175 ? -9.931 -4.903 52.812 1.00 59.94 175 LYS A CA 1
ATOM 1432 C C . LYS A 1 175 ? -10.112 -5.271 54.274 1.00 59.94 175 LYS A C 1
ATOM 1434 O O . LYS A 1 175 ? -9.702 -4.441 55.109 1.00 59.94 175 LYS A O 1
#

Foldseek 3Di:
DQLVPDDLVVLLVLCVVVVHDSDDDSVVSRVRSVVVVVVVVVVVVVVPPDPDDPDDPPPPDDDDPDDPPPPDDPPDDDDDPVRVVVVLVVVVVVCVVVVHDDDPDPVVVVVVVVVVCVVVVDPPDPDDPCPVVVVVVVVVVCVVVVVVPDDDPVVVVVVVVVVVVVVVVVVVVVD

InterPro domains:
  IPR003034 SAP domain [PF02037] (4-37)
  IPR003034 SAP domain [PS50800] (3-37)
  IPR003034 SAP domain [SM00513] (3-37)
  IPR036361 SAP domain superfamily [G3DSA:1.10.720.30] (2-46)
  IPR036361 SAP domain superfamily [SSF68906] (2-38)
  IPR052240 SAP domain-containing ribonucleoprotein [PTHR46551] (3-74)

Mean predicted aligned error: 21.01 Å

pLDDT: mean 78.95, std 17.99, range [39.28, 97.88]

Solvent-accessible surface area (backbone atoms only — not comparable to full-atom values): 11073 Å² total; per-residue (Å²): 139,68,55,86,81,51,52,68,68,54,43,35,49,59,22,49,78,68,75,40,83,66,75,76,56,67,66,56,42,26,54,54,48,47,52,50,57,50,52,51,53,53,53,59,66,57,66,77,74,72,84,88,78,95,72,85,80,80,82,81,77,75,88,77,93,81,75,86,79,82,84,80,81,76,88,78,70,77,77,51,72,72,54,49,53,55,49,49,53,52,49,43,57,47,23,59,76,69,75,42,89,77,70,94,42,71,65,58,53,49,52,53,50,50,53,48,29,54,75,70,67,50,61,96,64,97,67,86,85,57,60,68,65,50,50,52,54,50,50,54,48,31,49,76,71,52,56,70,77,51,75,71,58,66,68,59,54,52,52,54,52,50,52,52,50,53,52,52,54,55,57,62,75,76,110

Organism: NCBI:txid83374

Secondary structure (DSSP, 8-state):
--GGGS-HHHHHHHHHHTT----S-HHHHHHHHHHHHHHHHHHHHHTTS-S--------------------SS-SSPPPPHHHHHHHHHHHHHHHHHTT------HHHHHHHHHHHHHHHT-------TTHHHHHHHHHHHHHHTTTTTSPPPHHHHHHHHHHHHHHHHHHHHT-